Protein AF-A0AA97HR45-F1 (afdb_monomer)

Radius of gyration: 17.61 Å; Cα contacts (8 Å, |Δi|>4): 196; chains: 1; bounding box: 49×24×52 Å

Secondary structure (DSSP, 8-state):
-HHHHHHHHHHHHHHHHHHHHHHHHHH-HHHHHHHHHHHHHHHHHHHHTTGGGHHHH-PPPPHHHHTTBTTSSS-STTBTTTTT-HHHHHHHHHHHHHHHHHHTTSGGGTTSPPPGGGHHHHHHHHHHHHHHHHHHHS---HHHHHHHHHHHHHHHHHHHHHHHHHHHHHHHHH-

Sequence (175 aa):
MELLTFITFLIGGIYGLINTYKYAKYLGIGFSIFYAVFSFFLTLIAMEEIAWGQWFFGFKTPENWIEINAQKETTLHNLKGMQGNTEFLRLAYGIGGLIGILLNKYSIFKKINVHSILAIWFVIITIHAIVDIYSDFIEIDNTLDLFLTLSSEFIELLIAGSAFLYLWINKKRLL

Foldseek 3Di:
DLLLLLVLLQCLLVLLCVLLVVLVVLCDPVSSVVSNVLSVVSNVVSCLSCLNCCVPPVDAQDPVQCVQFPVNGNHPCRGVPNPLCVLVVLQCLLVVLVVLQVCCVDPVCVLQRRDCVCNVLSVVSNVLSVVSVVCVVDPDDPVVVVVSVVCVVVNSSSSSNSSSVSSVVSSVVSD

Structure (mmCIF, N/CA/C/O backbone):
data_AF-A0AA97HR45-F1
#
_entry.id   AF-A0AA97HR45-F1
#
loop_
_atom_site.group_PDB
_atom_site.id
_atom_site.type_symbol
_atom_site.label_atom_id
_atom_site.label_alt_id
_atom_site.label_comp_id
_atom_site.label_asym_id
_atom_site.label_entity_id
_atom_site.label_seq_id
_atom_site.pdbx_PDB_ins_code
_atom_site.Cartn_x
_atom_site.Cartn_y
_atom_site.Cartn_z
_atom_site.occupancy
_atom_site.B_iso_or_equiv
_atom_site.auth_seq_id
_atom_site.auth_comp_id
_atom_site.auth_asym_id
_atom_site.auth_atom_id
_atom_site.pdbx_PDB_model_num
ATOM 1 N N . MET A 1 1 ? 5.542 -13.689 -9.421 1.00 84.56 1 MET A N 1
ATOM 2 C CA . MET A 1 1 ? 4.828 -13.569 -8.124 1.00 84.56 1 MET A CA 1
ATOM 3 C C . MET A 1 1 ? 3.551 -12.737 -8.215 1.00 84.56 1 MET A C 1
ATOM 5 O O . MET A 1 1 ? 2.687 -12.884 -7.358 1.00 84.56 1 MET A O 1
ATOM 9 N N . GLU A 1 2 ? 3.400 -11.942 -9.271 1.00 87.25 2 GLU A N 1
ATOM 10 C CA . GLU A 1 2 ? 2.298 -11.000 -9.538 1.00 87.25 2 GLU A CA 1
ATOM 11 C C . GLU A 1 2 ? 0.888 -11.552 -9.273 1.00 87.25 2 GLU A C 1
ATOM 13 O O . GLU A 1 2 ? 0.109 -10.930 -8.560 1.00 87.25 2 GLU A O 1
ATOM 18 N N . LEU A 1 3 ? 0.557 -12.781 -9.700 1.00 93.94 3 LEU A N 1
ATOM 19 C CA . LEU A 1 3 ? -0.771 -13.355 -9.418 1.00 93.94 3 LEU A CA 1
ATOM 20 C C . LEU A 1 3 ? -1.059 -13.496 -7.909 1.00 93.94 3 LEU A C 1
ATOM 22 O O . LEU A 1 3 ? -2.196 -13.327 -7.468 1.00 93.94 3 LEU A O 1
ATOM 26 N N . LEU A 1 4 ? -0.044 -13.817 -7.105 1.00 95.62 4 LEU A N 1
ATOM 27 C CA . LEU A 1 4 ? -0.199 -13.918 -5.655 1.00 95.62 4 LEU A CA 1
ATOM 28 C C . LEU A 1 4 ? -0.356 -12.528 -5.025 1.00 95.62 4 LEU A C 1
ATOM 30 O O . LEU A 1 4 ? -1.185 -12.366 -4.125 1.00 95.62 4 LEU A O 1
ATOM 34 N N . THR A 1 5 ? 0.390 -11.537 -5.516 1.00 95.69 5 THR A N 1
ATOM 35 C CA . THR A 1 5 ? 0.252 -10.124 -5.137 1.00 95.69 5 THR A CA 1
ATOM 36 C C . THR A 1 5 ? -1.161 -9.623 -5.451 1.00 95.69 5 THR A C 1
ATOM 38 O O . THR A 1 5 ? -1.865 -9.180 -4.539 1.00 95.69 5 THR A O 1
ATOM 41 N N . PHE A 1 6 ? -1.639 -9.841 -6.682 1.00 96.75 6 PHE A N 1
ATOM 42 C CA . PHE A 1 6 ? -3.014 -9.596 -7.125 1.00 96.75 6 PHE A CA 1
ATOM 43 C C . PHE A 1 6 ? -4.047 -10.217 -6.183 1.00 96.75 6 PHE A C 1
ATOM 45 O O . PHE A 1 6 ? -4.900 -9.510 -5.646 1.00 96.75 6 PHE A O 1
ATOM 52 N N . ILE A 1 7 ? -3.977 -11.534 -5.954 1.00 98.00 7 ILE A N 1
ATOM 53 C CA . ILE A 1 7 ? -4.945 -12.249 -5.110 1.00 98.00 7 ILE A CA 1
ATOM 54 C C . ILE A 1 7 ? -4.945 -11.666 -3.695 1.00 98.00 7 ILE A C 1
ATOM 56 O O . ILE A 1 7 ? -6.009 -11.463 -3.107 1.00 98.00 7 ILE A O 1
ATOM 60 N N . THR A 1 8 ? -3.767 -11.371 -3.148 1.00 98.19 8 THR A N 1
ATOM 61 C CA . THR A 1 8 ? -3.625 -10.852 -1.784 1.00 98.19 8 THR A CA 1
ATOM 62 C C . THR A 1 8 ? -4.218 -9.450 -1.660 1.00 98.19 8 THR A C 1
ATOM 64 O O . THR A 1 8 ? -5.013 -9.204 -0.745 1.00 98.19 8 THR A O 1
ATOM 67 N N . PHE A 1 9 ? -3.907 -8.547 -2.594 1.00 98.31 9 PHE A N 1
ATOM 68 C CA . PHE A 1 9 ? -4.498 -7.210 -2.636 1.00 98.31 9 PHE A CA 1
ATOM 69 C C . PHE A 1 9 ? -6.010 -7.256 -2.857 1.00 98.31 9 PHE A C 1
ATOM 71 O O . PHE A 1 9 ? -6.743 -6.574 -2.140 1.00 98.31 9 PHE A O 1
ATOM 78 N N . LEU A 1 10 ? -6.493 -8.092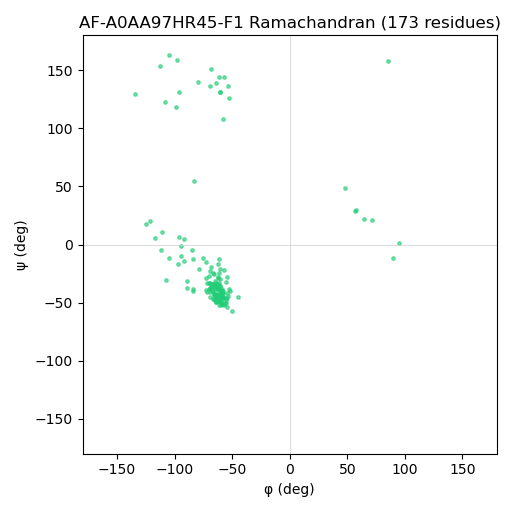 -3.780 1.00 98.44 10 LEU A N 1
ATOM 79 C CA . LEU A 1 10 ? -7.916 -8.216 -4.087 1.00 98.44 10 LEU A CA 1
ATOM 80 C C . LEU A 1 10 ? -8.702 -8.730 -2.877 1.00 98.44 10 LEU A C 1
ATOM 82 O O . LEU A 1 10 ? -9.710 -8.136 -2.489 1.00 98.44 10 LEU A O 1
ATOM 86 N N . ILE A 1 11 ? -8.228 -9.806 -2.240 1.00 98.44 11 ILE A N 1
ATOM 87 C CA . ILE A 1 11 ? -8.851 -10.350 -1.028 1.00 98.44 11 ILE A CA 1
ATOM 88 C C . ILE A 1 11 ? -8.827 -9.301 0.081 1.00 98.44 11 ILE A C 1
ATOM 90 O O . ILE A 1 11 ? -9.853 -9.096 0.727 1.00 98.44 11 ILE A O 1
ATOM 94 N N . GLY A 1 12 ? -7.701 -8.614 0.297 1.00 97.94 12 GLY A N 1
ATOM 95 C CA . GLY A 1 12 ? -7.588 -7.555 1.300 1.00 97.94 12 GLY A CA 1
ATOM 96 C C . GLY A 1 12 ? -8.531 -6.385 1.053 1.00 97.94 12 GLY A C 1
ATOM 97 O O . GLY A 1 12 ? -9.243 -5.982 1.973 1.00 97.94 12 GLY A O 1
ATOM 98 N N . GLY A 1 13 ? -8.603 -5.894 -0.182 1.00 98.31 13 GLY A N 1
ATOM 99 C CA . GLY A 1 13 ? -9.498 -4.816 -0.591 1.00 98.31 13 GLY A CA 1
ATOM 100 C C . GLY A 1 13 ? -10.970 -5.182 -0.413 1.00 98.31 13 GLY A C 1
ATOM 101 O O . GLY A 1 13 ? -11.701 -4.483 0.291 1.00 98.31 13 GLY A O 1
ATOM 102 N N . ILE A 1 14 ? -11.405 -6.327 -0.943 1.00 98.38 14 ILE A N 1
ATOM 103 C CA . ILE A 1 14 ? -12.794 -6.796 -0.796 1.00 98.38 14 ILE A CA 1
ATOM 104 C C . ILE A 1 14 ? -13.133 -7.027 0.681 1.00 98.38 14 ILE A C 1
ATOM 106 O O . ILE A 1 14 ? -14.164 -6.561 1.173 1.00 98.38 14 ILE A O 1
ATOM 110 N N . TYR A 1 15 ? -12.254 -7.706 1.420 1.00 97.50 15 TYR A N 1
ATOM 111 C CA . TYR A 1 15 ? -12.426 -7.939 2.851 1.00 97.50 15 TYR A CA 1
ATOM 112 C C . TYR A 1 15 ? -12.554 -6.622 3.627 1.00 97.50 15 TYR A C 1
ATOM 114 O O . TYR A 1 15 ? -13.437 -6.487 4.481 1.00 97.50 15 TYR A O 1
ATOM 122 N N . GLY A 1 16 ? -11.699 -5.643 3.341 1.00 97.06 16 GLY A N 1
ATOM 123 C CA . GLY A 1 16 ? -11.721 -4.332 3.976 1.00 97.06 16 GLY A CA 1
ATOM 124 C C . GLY A 1 16 ? -13.004 -3.558 3.679 1.00 97.06 16 GLY A C 1
ATOM 125 O O . GLY A 1 16 ? -13.637 -3.059 4.612 1.00 97.06 16 GLY A O 1
ATOM 126 N N . LEU A 1 17 ? -13.460 -3.543 2.422 1.00 97.44 17 LEU A N 1
ATOM 127 C CA . LEU A 1 17 ? -14.719 -2.905 2.015 1.00 97.44 17 LEU A CA 1
ATOM 128 C C . LEU A 1 17 ? -15.931 -3.531 2.719 1.00 97.44 17 LEU A C 1
ATOM 130 O O . LEU A 1 17 ? -16.738 -2.812 3.313 1.00 97.44 17 LEU A O 1
ATOM 134 N N . ILE A 1 18 ? -16.026 -4.866 2.737 1.00 96.62 18 ILE A N 1
ATOM 135 C CA . ILE A 1 18 ? -17.126 -5.590 3.397 1.00 96.62 18 ILE A CA 1
ATOM 136 C C . ILE A 1 18 ? -17.166 -5.277 4.896 1.00 96.62 18 ILE A C 1
ATOM 138 O O . ILE A 1 18 ? -18.229 -4.967 5.441 1.00 96.62 18 ILE A O 1
ATOM 142 N N . ASN A 1 19 ? -16.024 -5.351 5.588 1.00 95.00 19 ASN A N 1
ATOM 143 C CA . ASN A 1 19 ? -15.986 -5.076 7.027 1.00 95.00 19 ASN A CA 1
ATOM 144 C C . ASN A 1 19 ? -16.257 -3.597 7.328 1.00 95.00 19 ASN A C 1
ATOM 146 O O . ASN A 1 19 ? -16.954 -3.301 8.296 1.00 95.00 19 ASN A O 1
ATOM 150 N N . THR A 1 20 ? -15.768 -2.678 6.494 1.00 94.75 20 THR A N 1
ATOM 151 C CA . THR A 1 20 ? -16.048 -1.244 6.646 1.00 94.75 20 THR A CA 1
ATOM 152 C C . THR A 1 20 ? -17.540 -0.974 6.545 1.00 94.75 20 THR A C 1
ATOM 154 O O . THR A 1 20 ? -18.095 -0.336 7.433 1.00 94.75 20 THR A O 1
ATOM 157 N N . TYR A 1 21 ? -18.212 -1.525 5.530 1.00 94.56 21 TYR A N 1
ATOM 158 C CA . TYR A 1 21 ? -19.663 -1.412 5.385 1.00 94.56 21 TYR A CA 1
ATOM 159 C C . TYR A 1 21 ? -20.402 -2.002 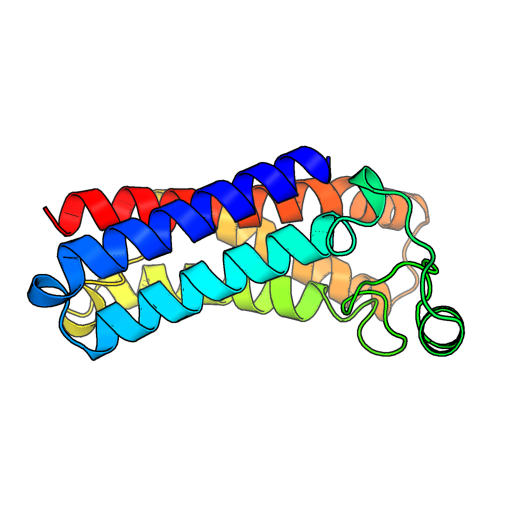6.594 1.00 94.56 21 TYR A C 1
ATOM 161 O O . TYR A 1 21 ? -21.251 -1.341 7.192 1.00 94.56 21 TYR A O 1
ATOM 169 N N . LYS A 1 22 ? -20.028 -3.218 7.015 1.00 94.12 22 LYS A N 1
ATOM 170 C CA . LYS A 1 22 ? -20.671 -3.919 8.136 1.00 94.12 22 LYS A CA 1
ATOM 171 C C . LYS A 1 22 ? -20.543 -3.172 9.468 1.00 94.12 22 LYS A C 1
ATOM 173 O O . LYS A 1 22 ? -21.479 -3.195 10.266 1.00 94.12 22 LYS A O 1
ATOM 178 N N . TYR A 1 23 ? -19.406 -2.524 9.723 1.00 92.12 23 TYR A N 1
ATOM 179 C CA . TYR A 1 23 ? -19.107 -1.889 11.012 1.00 92.12 23 TYR A CA 1
ATOM 180 C C . TYR A 1 23 ? -19.072 -0.352 10.965 1.00 92.12 23 TYR A C 1
ATOM 182 O O . TYR A 1 23 ? -18.689 0.275 11.956 1.00 92.12 23 TYR A O 1
ATOM 190 N N . ALA A 1 24 ? -19.518 0.274 9.868 1.00 90.88 24 ALA A N 1
ATOM 191 C CA . ALA A 1 24 ? -19.464 1.728 9.663 1.00 90.88 24 ALA A CA 1
ATOM 192 C C . ALA A 1 24 ? -20.082 2.522 10.830 1.00 90.88 24 ALA A C 1
ATOM 194 O O . ALA A 1 24 ? -19.524 3.519 11.297 1.00 90.88 24 ALA A O 1
ATOM 195 N N . LYS A 1 25 ? -21.206 2.028 11.370 1.00 86.88 25 LYS A N 1
ATOM 196 C CA . LYS A 1 25 ? -21.909 2.645 12.507 1.00 86.88 25 LYS A CA 1
ATOM 197 C C . LYS A 1 25 ? -21.053 2.711 13.784 1.00 86.88 25 LYS A C 1
ATOM 199 O O . LYS A 1 25 ? -21.188 3.661 14.547 1.00 86.88 25 LYS A O 1
ATOM 204 N N . TYR A 1 26 ? -20.171 1.737 14.011 1.00 87.88 26 TYR A N 1
ATOM 205 C CA . TYR A 1 26 ? -19.305 1.654 15.200 1.00 87.88 26 TYR A CA 1
ATOM 206 C C . TYR A 1 26 ? -17.964 2.377 15.001 1.00 87.88 26 TYR A C 1
ATOM 208 O O . TYR A 1 26 ? -17.381 2.945 15.934 1.00 87.88 26 TYR A O 1
ATOM 216 N N . LEU A 1 27 ? -17.474 2.390 13.762 1.00 87.12 27 LEU A N 1
ATOM 217 C CA . LEU A 1 27 ? -16.265 3.103 13.360 1.00 87.12 27 LEU A CA 1
ATOM 218 C C . LEU A 1 27 ? -16.436 4.618 13.503 1.00 87.12 27 LEU A C 1
ATOM 220 O O . LEU A 1 27 ? -15.562 5.279 14.067 1.00 87.12 27 LEU A O 1
ATOM 224 N N . GLY A 1 28 ? -17.583 5.153 13.086 1.00 90.75 28 GLY A N 1
ATOM 225 C CA . GLY A 1 28 ? -17.773 6.587 12.874 1.00 90.75 28 GLY A CA 1
ATOM 226 C C . GLY A 1 28 ? -17.305 6.998 11.477 1.00 90.75 28 GLY A C 1
ATOM 227 O O . GLY A 1 28 ? -16.508 6.301 10.844 1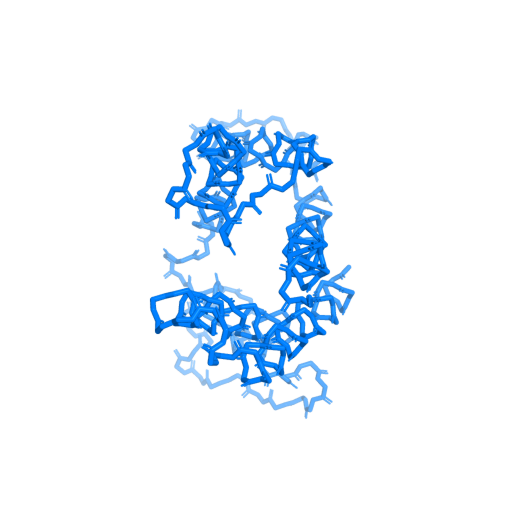.00 90.75 28 GLY A O 1
ATOM 228 N N . ILE A 1 29 ? -17.819 8.124 10.977 1.00 92.94 29 ILE A N 1
ATOM 229 C CA . ILE A 1 29 ? -17.698 8.490 9.558 1.00 92.94 29 ILE A CA 1
ATOM 230 C C . ILE A 1 29 ? -16.244 8.635 9.091 1.00 92.94 29 ILE A C 1
ATOM 232 O O . ILE A 1 29 ? -15.877 8.040 8.085 1.00 92.94 29 ILE A O 1
ATOM 236 N N . GLY A 1 30 ? -15.392 9.332 9.852 1.00 92.56 30 GLY A N 1
ATOM 237 C CA . GLY A 1 30 ? -13.998 9.571 9.457 1.00 92.56 30 GLY A CA 1
ATOM 238 C C . GLY A 1 30 ? -13.190 8.280 9.299 1.00 92.56 30 GLY A C 1
ATOM 239 O O . GLY A 1 30 ? -12.530 8.077 8.285 1.00 92.56 30 GLY A O 1
ATOM 240 N N . PHE A 1 31 ? -13.306 7.360 10.258 1.00 92.75 31 PHE A N 1
ATOM 241 C CA . PHE A 1 31 ? -12.616 6.071 10.188 1.00 92.75 31 PHE A CA 1
ATOM 242 C C . PHE A 1 31 ? -13.215 5.142 9.130 1.00 92.75 31 PHE A C 1
ATOM 244 O O . PHE A 1 31 ? -12.483 4.389 8.495 1.00 92.75 31 PHE A O 1
ATOM 251 N N . SER A 1 32 ? -14.529 5.217 8.904 1.00 94.50 32 SER A N 1
ATOM 252 C CA . SER A 1 32 ? -15.181 4.458 7.832 1.00 94.50 32 SER A CA 1
ATOM 253 C C . SER A 1 32 ? -14.688 4.911 6.459 1.00 94.50 32 SER A C 1
ATOM 255 O O . SER A 1 32 ? -14.350 4.073 5.633 1.00 94.50 32 SER A O 1
ATOM 257 N N . ILE A 1 33 ? -14.575 6.226 6.235 1.00 96.12 33 ILE A N 1
ATOM 258 C CA . ILE A 1 33 ? -14.006 6.780 4.999 1.00 96.12 33 ILE A CA 1
ATOM 259 C C . ILE A 1 33 ? -12.559 6.322 4.836 1.00 96.12 33 ILE A C 1
ATOM 261 O O . ILE A 1 33 ? -12.209 5.827 3.771 1.00 96.12 33 ILE A O 1
ATOM 265 N N . PHE A 1 34 ? -11.741 6.416 5.889 1.00 95.50 34 PHE A N 1
ATOM 266 C CA . PHE A 1 34 ? -10.352 5.958 5.844 1.00 95.50 34 PHE A CA 1
ATOM 267 C C . PHE A 1 34 ? -10.241 4.496 5.386 1.00 95.50 34 PHE A C 1
ATOM 269 O O . PHE A 1 34 ? -9.545 4.216 4.413 1.00 95.50 34 PHE A O 1
ATOM 276 N N . TYR A 1 35 ? -10.956 3.568 6.034 1.00 96.12 35 TYR A N 1
ATOM 277 C CA . TYR A 1 35 ? -10.882 2.152 5.669 1.00 96.12 35 TYR A CA 1
ATOM 278 C C . TYR A 1 35 ? -11.488 1.862 4.294 1.00 96.12 35 TYR A C 1
ATOM 280 O O . TYR A 1 35 ? -10.952 1.018 3.575 1.00 96.12 35 TYR A O 1
ATOM 288 N N . ALA A 1 36 ? -12.561 2.556 3.901 1.00 96.94 36 ALA A N 1
ATOM 289 C CA . ALA A 1 36 ? -13.157 2.405 2.577 1.00 96.94 36 ALA A CA 1
ATOM 290 C C . ALA A 1 36 ? -12.182 2.840 1.479 1.00 96.94 36 ALA A C 1
ATOM 292 O O . ALA A 1 36 ? -11.947 2.082 0.544 1.00 96.94 36 ALA A O 1
ATOM 293 N N . VAL A 1 37 ? -11.572 4.020 1.629 1.00 98.06 37 VAL A N 1
ATOM 294 C CA . VAL A 1 37 ? -10.580 4.555 0.688 1.00 98.06 37 VAL A CA 1
ATOM 295 C C . VAL A 1 37 ? -9.359 3.645 0.628 1.00 98.06 37 VAL A C 1
ATOM 297 O O . VAL A 1 37 ? -8.965 3.236 -0.459 1.00 98.06 37 VAL A O 1
ATOM 300 N N . PHE A 1 38 ? -8.805 3.258 1.780 1.00 97.62 38 PHE A N 1
ATOM 301 C CA . PHE A 1 38 ? -7.664 2.345 1.842 1.00 97.62 38 PHE A CA 1
ATOM 302 C C . PHE A 1 38 ? -7.956 1.031 1.103 1.00 97.62 38 PHE A C 1
ATOM 304 O O . PHE A 1 38 ? -7.206 0.635 0.219 1.00 97.62 38 PHE A O 1
ATOM 311 N N . SER A 1 39 ? -9.091 0.393 1.398 1.00 98.19 39 SER A N 1
ATOM 312 C CA . SER A 1 39 ? -9.476 -0.895 0.803 1.00 98.19 39 SER A CA 1
ATOM 313 C C . SER A 1 39 ? -9.821 -0.791 -0.689 1.00 98.19 39 SER A C 1
ATOM 315 O O . SER A 1 39 ? -9.556 -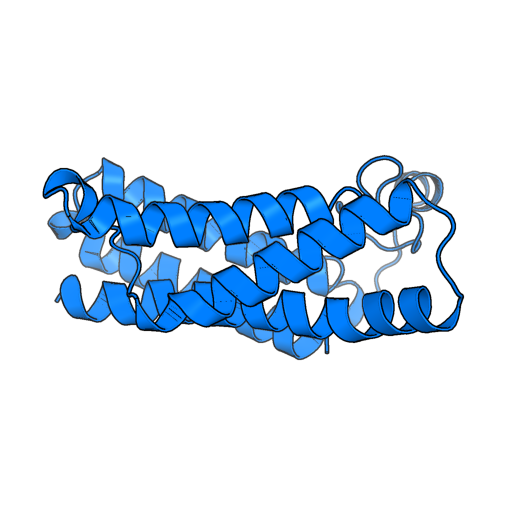1.715 -1.460 1.00 98.19 39 SER A O 1
ATOM 317 N N . PHE A 1 40 ? -10.389 0.339 -1.111 1.00 98.38 40 PHE A N 1
ATOM 318 C CA . PHE A 1 40 ? -10.622 0.642 -2.519 1.00 98.38 40 PHE A CA 1
ATOM 319 C C . PHE A 1 40 ? -9.301 0.731 -3.288 1.00 98.38 40 PHE A C 1
ATOM 321 O O . PHE A 1 40 ? -9.160 0.070 -4.313 1.00 98.38 40 PHE A O 1
ATOM 328 N N . PHE A 1 41 ? -8.304 1.448 -2.760 1.00 97.62 41 PHE A N 1
ATOM 329 C CA . PHE A 1 41 ? -6.984 1.522 -3.390 1.00 97.62 41 PHE A CA 1
ATOM 330 C C . PHE A 1 41 ? -6.273 0.167 -3.442 1.00 97.62 41 PHE A C 1
ATOM 332 O O . PHE A 1 41 ? -5.661 -0.126 -4.461 1.00 97.62 41 PHE A O 1
ATOM 339 N N . LEU A 1 42 ? -6.418 -0.705 -2.434 1.00 98.00 42 LEU A N 1
ATOM 340 C CA . LEU A 1 42 ? -5.909 -2.084 -2.546 1.00 98.00 42 LEU A CA 1
ATOM 341 C C . LEU A 1 42 ? -6.550 -2.833 -3.722 1.00 98.00 42 LEU A C 1
ATOM 343 O O . LEU A 1 42 ? -5.873 -3.566 -4.430 1.00 98.00 42 LEU A O 1
ATOM 347 N N . THR A 1 43 ? -7.848 -2.626 -3.957 1.00 98.12 43 THR A N 1
ATOM 348 C CA . THR A 1 43 ? -8.552 -3.250 -5.088 1.00 98.12 43 THR A CA 1
ATOM 349 C C . THR A 1 43 ? -8.060 -2.693 -6.425 1.00 98.12 43 THR A C 1
ATOM 351 O O . THR A 1 43 ? -7.883 -3.457 -7.366 1.00 98.12 43 THR A O 1
ATOM 354 N N . LEU A 1 44 ? -7.800 -1.384 -6.508 1.00 96.44 44 LEU A N 1
ATOM 355 C CA . LEU A 1 44 ? -7.217 -0.767 -7.703 1.00 96.44 44 LEU A CA 1
ATOM 356 C C . LEU A 1 44 ? -5.818 -1.309 -7.998 1.00 96.44 44 LEU A C 1
ATOM 358 O O . LEU A 1 44 ? -5.558 -1.696 -9.131 1.00 96.44 44 LEU A O 1
ATOM 362 N N . ILE A 1 45 ? -4.956 -1.392 -6.981 1.00 95.25 45 ILE A N 1
ATOM 363 C CA . ILE A 1 45 ? -3.610 -1.958 -7.122 1.00 95.25 45 ILE A CA 1
ATOM 364 C C . ILE A 1 45 ? -3.706 -3.410 -7.591 1.00 95.25 45 ILE A C 1
ATOM 366 O O . ILE A 1 45 ? -3.033 -3.777 -8.538 1.00 95.25 45 ILE A O 1
ATOM 370 N N . ALA A 1 46 ? -4.617 -4.215 -7.032 1.00 96.81 46 ALA A N 1
ATOM 371 C CA . ALA A 1 46 ? -4.840 -5.573 -7.526 1.00 96.81 46 ALA A CA 1
ATOM 372 C C . ALA A 1 46 ? -5.156 -5.597 -9.034 1.00 96.81 46 ALA A C 1
ATOM 374 O O . ALA A 1 46 ? -4.595 -6.396 -9.773 1.00 96.81 46 ALA A O 1
ATOM 375 N N . MET A 1 47 ? -6.041 -4.723 -9.517 1.00 96.12 47 MET A N 1
ATOM 376 C CA . MET A 1 47 ? -6.355 -4.677 -10.949 1.00 96.12 47 MET A CA 1
ATOM 377 C C . MET A 1 47 ? -5.150 -4.254 -11.796 1.00 96.12 47 MET A C 1
ATOM 379 O O . MET A 1 47 ? -4.982 -4.782 -12.893 1.00 96.12 47 MET A O 1
ATOM 383 N N . GLU A 1 48 ? -4.310 -3.348 -11.295 1.00 94.44 48 GLU A N 1
ATOM 384 C CA . GLU A 1 48 ? -3.057 -2.960 -11.951 1.00 94.44 48 GLU A CA 1
ATOM 385 C C . GLU A 1 48 ? -2.105 -4.156 -12.132 1.00 94.44 48 GLU A C 1
ATOM 387 O O . GLU A 1 48 ? -1.566 -4.307 -13.223 1.00 94.44 48 GLU A O 1
ATOM 392 N N . GLU A 1 49 ? -1.988 -5.053 -11.144 1.00 93.50 49 GLU A N 1
ATOM 393 C CA . GLU A 1 49 ? -1.132 -6.265 -11.187 1.00 93.50 49 GLU A CA 1
ATOM 394 C C . GLU A 1 49 ? -1.508 -7.274 -12.289 1.00 93.50 49 GLU A C 1
ATOM 396 O O . GLU A 1 49 ? -0.753 -8.190 -12.585 1.00 93.50 49 GLU A O 1
ATOM 401 N N . ILE A 1 50 ? -2.708 -7.170 -12.868 1.00 95.06 50 ILE A N 1
ATOM 402 C CA . ILE A 1 50 ? -3.183 -8.064 -13.942 1.00 95.06 50 ILE A CA 1
ATOM 403 C C . ILE A 1 50 ? -3.545 -7.289 -15.211 1.00 95.06 50 ILE A C 1
ATOM 405 O O . ILE A 1 50 ? -4.359 -7.762 -16.019 1.00 95.06 50 ILE A O 1
ATOM 409 N N . ALA A 1 51 ? -3.023 -6.065 -15.343 1.00 94.50 51 ALA A N 1
ATOM 410 C CA . ALA A 1 51 ? -3.322 -5.147 -16.437 1.00 94.50 51 ALA A CA 1
ATOM 411 C C . ALA A 1 51 ? -4.834 -5.029 -16.701 1.00 94.50 51 ALA A C 1
ATOM 413 O O . ALA A 1 51 ? -5.328 -5.198 -17.817 1.00 94.50 51 ALA A O 1
ATOM 414 N N . TRP A 1 52 ? -5.596 -4.819 -15.624 1.00 95.00 52 TRP A N 1
ATOM 415 C CA . TRP A 1 52 ? -7.057 -4.703 -15.620 1.00 95.00 52 TRP A CA 1
ATOM 416 C C . TRP A 1 52 ? -7.795 -5.911 -16.219 1.00 95.00 52 TRP A C 1
ATOM 418 O O . TRP A 1 52 ? -8.906 -5.793 -16.734 1.00 95.00 52 TRP A O 1
ATOM 428 N N . GLY A 1 53 ? -7.192 -7.098 -16.126 1.00 94.12 53 GLY A N 1
ATOM 429 C CA . GLY A 1 53 ? -7.735 -8.350 -16.651 1.00 94.12 53 GLY A CA 1
ATOM 430 C C . GLY A 1 53 ? -7.229 -8.716 -18.045 1.00 94.12 53 GLY A C 1
ATOM 431 O O . GLY A 1 53 ? -7.617 -9.768 -18.558 1.00 94.12 53 GLY A O 1
ATOM 432 N N . GLN A 1 54 ? -6.347 -7.913 -18.647 1.00 94.44 54 GLN A N 1
ATOM 433 C CA . GLN A 1 54 ? -5.714 -8.215 -19.935 1.00 94.44 54 GLN A CA 1
ATOM 434 C C . GLN A 1 54 ? -5.052 -9.597 -19.928 1.00 94.44 54 GLN A C 1
ATOM 436 O O . GLN A 1 54 ? -5.186 -10.342 -20.896 1.00 94.44 54 GLN A O 1
ATOM 441 N N . TRP A 1 55 ? -4.426 -9.984 -18.817 1.00 91.88 55 TRP A N 1
ATOM 442 C CA . TRP A 1 55 ? -3.796 -11.296 -18.654 1.00 91.88 55 TRP A CA 1
ATOM 443 C C . TRP A 1 55 ? -4.768 -12.477 -18.755 1.00 91.88 55 TRP A C 1
ATOM 445 O O . TRP A 1 55 ? -4.407 -13.538 -19.258 1.00 91.88 55 TRP A O 1
ATOM 455 N N . PHE A 1 56 ? -6.009 -12.304 -18.293 1.00 94.19 56 PHE A N 1
ATOM 456 C CA . PHE A 1 56 ? -7.015 -13.369 -18.299 1.00 94.19 56 PHE A CA 1
ATOM 457 C C . PHE A 1 56 ? -7.830 -13.403 -19.589 1.00 94.19 56 PHE A C 1
ATOM 459 O O . PHE A 1 56 ? -8.193 -14.479 -20.062 1.00 94.19 56 PHE A O 1
ATOM 466 N N . PHE A 1 57 ? -8.142 -12.233 -20.147 1.00 94.94 57 PHE A N 1
ATOM 467 C CA . PHE A 1 57 ? -9.070 -12.105 -21.271 1.00 94.94 57 PHE A CA 1
ATOM 468 C C . PHE A 1 57 ? -8.382 -11.842 -22.614 1.00 94.94 57 PHE A C 1
ATOM 470 O O . PHE A 1 57 ? -9.032 -11.931 -23.653 1.00 94.94 57 PHE A O 1
ATOM 477 N N . GLY A 1 58 ? -7.085 -11.523 -22.619 1.00 93.31 58 GLY A N 1
ATOM 478 C CA . GLY A 1 58 ? -6.282 -11.368 -23.834 1.00 93.31 58 GLY A CA 1
ATOM 479 C C . GLY A 1 58 ? -6.718 -10.219 -24.745 1.00 93.31 58 GLY A C 1
ATOM 480 O O . GLY A 1 58 ? -6.439 -10.251 -25.946 1.00 93.31 58 GLY A O 1
ATOM 481 N N . PHE A 1 59 ? -7.429 -9.217 -24.217 1.00 95.00 59 PHE A N 1
ATOM 482 C CA . PHE A 1 59 ? -7.771 -8.037 -25.005 1.00 95.00 59 PHE A CA 1
ATOM 483 C C . PHE A 1 59 ? -6.514 -7.218 -25.316 1.00 95.00 59 PHE A C 1
ATOM 485 O O . PHE A 1 59 ? -5.531 -7.236 -24.577 1.00 95.00 59 PHE A O 1
ATOM 492 N N . LYS A 1 60 ? -6.529 -6.507 -26.443 1.00 93.38 60 LYS A N 1
ATOM 493 C CA . LYS A 1 60 ? -5.380 -5.708 -26.876 1.00 93.38 60 LYS A CA 1
ATOM 494 C C . LYS A 1 60 ? -5.325 -4.382 -26.126 1.00 93.38 60 LYS A C 1
ATOM 496 O O . LYS A 1 60 ? -6.352 -3.721 -25.978 1.00 93.38 60 LYS A O 1
ATOM 501 N N . THR A 1 61 ? -4.118 -3.968 -25.757 1.00 94.25 61 THR A N 1
ATOM 502 C CA . THR A 1 61 ? -3.835 -2.608 -25.293 1.00 94.25 61 THR A CA 1
ATOM 503 C C . THR A 1 61 ? -4.176 -1.600 -26.403 1.00 9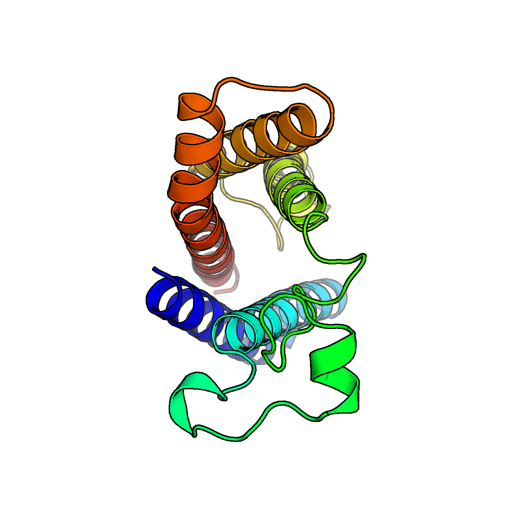4.25 61 THR A C 1
ATOM 505 O O . THR A 1 61 ? -3.759 -1.812 -27.547 1.00 94.25 61 THR A O 1
ATOM 508 N N . PRO A 1 62 ? -4.926 -0.520 -26.118 1.00 92.75 62 PRO A N 1
ATOM 509 C CA . PRO A 1 62 ? -5.223 0.523 -27.101 1.00 92.75 62 PRO A CA 1
ATOM 510 C C . PRO A 1 62 ? -3.953 1.160 -27.689 1.00 92.75 62 PRO A C 1
ATOM 512 O O . PRO A 1 62 ? -2.972 1.354 -26.974 1.00 92.75 62 PRO A O 1
ATOM 515 N N . GLU A 1 63 ? -3.966 1.519 -28.977 1.00 92.50 63 GLU A N 1
ATOM 516 C CA . GLU A 1 63 ? -2.785 2.039 -29.699 1.00 92.50 63 GLU A CA 1
ATOM 517 C C . GLU A 1 63 ? -2.183 3.282 -29.029 1.00 92.50 63 GLU A C 1
ATOM 519 O O . GLU A 1 63 ? -0.985 3.329 -28.759 1.00 92.50 63 GLU A O 1
ATOM 524 N N . ASN A 1 64 ? -3.035 4.236 -28.649 1.00 92.31 64 ASN A N 1
ATOM 525 C CA . ASN A 1 64 ? -2.643 5.436 -27.908 1.00 92.31 64 ASN A CA 1
ATOM 526 C C . ASN A 1 64 ? -2.026 5.130 -26.532 1.00 92.31 64 ASN A C 1
ATOM 528 O O . ASN A 1 64 ? -1.270 5.944 -26.011 1.00 92.31 64 ASN A O 1
ATOM 532 N N . TRP A 1 65 ? -2.346 3.979 -25.936 1.00 92.81 65 TRP A N 1
ATOM 533 C CA . TRP A 1 65 ? -1.789 3.539 -24.657 1.00 92.81 65 TRP A CA 1
ATOM 534 C C . TRP A 1 65 ? -0.437 2.842 -24.844 1.00 92.81 65 TRP A C 1
ATOM 536 O O . TRP A 1 65 ? 0.485 3.076 -24.069 1.00 92.81 65 TRP A O 1
ATOM 546 N N . ILE A 1 66 ? -0.277 2.050 -25.912 1.00 91.56 66 ILE A N 1
ATOM 547 C CA . ILE A 1 66 ? 0.989 1.380 -26.269 1.00 91.56 66 ILE A CA 1
ATOM 548 C C . ILE A 1 66 ? 2.125 2.393 -26.455 1.00 91.56 66 ILE A C 1
ATOM 550 O O . ILE A 1 66 ? 3.251 2.139 -26.035 1.00 91.56 66 ILE A O 1
ATOM 554 N N . GLU A 1 67 ? 1.849 3.544 -27.070 1.00 90.75 67 GLU A N 1
ATOM 555 C CA . GLU A 1 67 ? 2.864 4.577 -27.326 1.00 90.75 67 GLU A CA 1
ATOM 556 C C . GLU A 1 67 ? 3.473 5.161 -26.042 1.00 90.75 67 GLU A C 1
ATOM 558 O O . GLU A 1 67 ? 4.637 5.589 -26.024 1.00 90.75 67 GLU A O 1
ATOM 563 N N . ILE A 1 68 ? 2.693 5.168 -24.962 1.00 90.44 68 ILE A N 1
ATOM 564 C CA . ILE A 1 68 ? 3.044 5.793 -23.686 1.00 90.44 68 ILE A CA 1
ATOM 565 C C . ILE A 1 68 ? 3.271 4.787 -22.555 1.00 90.44 68 ILE A C 1
ATOM 567 O O . ILE A 1 68 ? 3.686 5.205 -21.481 1.00 90.44 68 ILE A O 1
ATOM 571 N N . ASN A 1 69 ? 3.047 3.491 -22.777 1.00 92.00 69 ASN A N 1
ATOM 572 C CA . ASN A 1 69 ? 3.234 2.431 -21.789 1.00 92.00 69 ASN A CA 1
ATOM 573 C C . ASN A 1 69 ? 4.456 1.575 -22.145 1.00 92.00 69 ASN A C 1
ATOM 575 O O . ASN A 1 69 ? 4.529 0.994 -23.229 1.00 92.00 69 ASN A O 1
ATOM 579 N N . ALA A 1 70 ? 5.423 1.473 -21.239 1.00 86.06 70 ALA A N 1
ATOM 580 C CA . ALA A 1 70 ? 6.688 0.803 -21.538 1.00 86.06 70 ALA A CA 1
ATOM 581 C C . ALA A 1 70 ? 6.579 -0.719 -21.685 1.00 86.06 70 ALA A C 1
ATOM 583 O O . ALA A 1 70 ? 7.363 -1.315 -22.421 1.00 86.06 70 ALA A O 1
ATOM 584 N N . GLN A 1 71 ? 5.597 -1.339 -21.029 1.00 87.38 71 GLN A N 1
ATOM 585 C CA . GLN A 1 71 ? 5.344 -2.780 -21.115 1.00 87.38 71 GLN A CA 1
ATOM 586 C C . GLN A 1 71 ? 4.286 -3.128 -22.171 1.00 87.38 71 GLN A C 1
ATOM 588 O O . GLN A 1 71 ? 4.022 -4.299 -22.427 1.00 87.38 71 GLN A O 1
ATOM 593 N N . LYS A 1 72 ? 3.718 -2.116 -22.846 1.00 90.81 72 LYS A N 1
ATOM 594 C CA . LYS A 1 72 ? 2.625 -2.261 -23.822 1.00 90.81 72 LYS A CA 1
ATOM 595 C C . LYS A 1 72 ? 1.390 -2.940 -23.226 1.00 90.81 72 LYS A C 1
ATOM 597 O O . LYS A 1 72 ? 0.628 -3.585 -23.948 1.00 90.81 72 LYS A O 1
ATOM 602 N N . GLU A 1 73 ? 1.172 -2.766 -21.931 1.00 91.19 73 GLU A N 1
ATOM 603 C CA . GLU A 1 73 ? 0.011 -3.271 -21.205 1.00 91.19 73 GLU A CA 1
ATOM 604 C C . GLU A 1 73 ? -0.972 -2.145 -20.890 1.00 91.19 73 GLU A C 1
ATOM 606 O O . GLU A 1 73 ? -0.632 -0.963 -20.936 1.00 91.19 73 GLU A O 1
ATOM 611 N N . THR A 1 74 ? -2.208 -2.500 -20.554 1.00 92.38 74 THR A N 1
ATOM 612 C CA . THR A 1 74 ? -3.231 -1.536 -20.129 1.00 92.38 74 THR A CA 1
ATOM 613 C C . THR A 1 74 ? -3.075 -1.213 -18.643 1.00 92.38 74 THR A C 1
ATOM 615 O O . THR A 1 74 ? -4.010 -1.374 -17.875 1.00 92.38 74 THR A O 1
ATOM 618 N N . THR A 1 75 ? -1.889 -0.788 -18.211 1.00 92.44 75 THR A N 1
ATOM 619 C CA . THR A 1 75 ? -1.602 -0.395 -16.817 1.00 92.44 75 THR A CA 1
ATOM 620 C C . THR A 1 75 ? -1.325 1.100 -16.721 1.00 92.44 75 THR A C 1
ATOM 622 O O . THR A 1 75 ? -0.889 1.731 -17.694 1.00 92.44 75 THR A O 1
ATOM 625 N N . LEU A 1 76 ? -1.586 1.684 -15.552 1.00 89.56 76 LEU A N 1
ATOM 626 C CA . LEU A 1 76 ? -1.238 3.071 -15.248 1.00 89.56 76 LEU A CA 1
ATOM 627 C C . LEU A 1 76 ? 0.213 3.177 -14.782 1.00 89.56 76 LEU A C 1
ATOM 629 O O . LEU A 1 76 ? 0.918 4.097 -15.183 1.00 89.56 76 LEU A O 1
ATOM 633 N N . HIS A 1 77 ? 0.688 2.229 -13.974 1.00 85.25 77 HIS A N 1
ATOM 634 C CA . HIS A 1 77 ? 2.031 2.320 -13.389 1.00 85.25 77 HIS A CA 1
ATOM 635 C C . HIS A 1 77 ? 3.177 2.079 -14.379 1.00 85.25 77 HIS A C 1
ATOM 637 O O . HIS A 1 77 ? 4.298 2.498 -14.104 1.00 85.25 77 HIS A O 1
ATOM 643 N N . ASN A 1 78 ? 2.895 1.524 -15.563 1.00 85.94 78 ASN A N 1
ATOM 644 C CA . ASN A 1 78 ? 3.873 1.424 -16.654 1.00 85.94 78 ASN A CA 1
ATOM 645 C C . ASN A 1 78 ? 3.827 2.615 -17.626 1.00 85.94 78 ASN A C 1
ATOM 647 O O . ASN A 1 78 ? 4.519 2.598 -18.650 1.00 85.94 78 ASN A O 1
ATOM 651 N N . LEU A 1 79 ? 3.014 3.645 -17.353 1.00 88.69 79 LEU A N 1
ATOM 652 C CA . LEU A 1 79 ? 3.029 4.874 -18.142 1.00 88.69 79 LEU A CA 1
ATOM 653 C C . LEU A 1 79 ? 4.381 5.583 -18.001 1.00 88.69 79 LEU A C 1
ATOM 655 O O . LEU A 1 79 ? 4.936 5.703 -16.905 1.00 88.69 79 LEU A O 1
ATOM 659 N N . LYS A 1 80 ? 4.898 6.106 -19.115 1.00 80.31 80 LYS A N 1
ATOM 660 C CA . LYS A 1 80 ? 6.111 6.932 -19.151 1.00 80.31 80 LYS A CA 1
ATOM 661 C C . LYS A 1 80 ? 5.983 8.088 -18.155 1.00 80.31 80 LYS A C 1
ATOM 663 O O . LYS A 1 80 ? 5.025 8.854 -18.210 1.00 80.31 80 LYS A O 1
ATOM 668 N N . GLY A 1 81 ? 6.961 8.213 -17.259 1.00 75.00 81 GLY A N 1
ATOM 669 C CA . GLY A 1 81 ? 6.975 9.213 -16.186 1.00 75.00 81 GLY A CA 1
ATOM 670 C C . GLY A 1 81 ? 6.314 8.766 -14.877 1.00 75.00 81 GLY A C 1
ATOM 671 O O . GLY A 1 81 ? 6.500 9.434 -13.869 1.00 75.00 81 GLY A O 1
ATOM 672 N N . MET A 1 82 ? 5.591 7.644 -14.856 1.00 74.81 82 MET A N 1
ATOM 673 C CA . MET A 1 82 ? 5.112 6.984 -13.631 1.00 74.81 82 MET A CA 1
ATOM 674 C C . MET A 1 82 ? 5.887 5.690 -13.348 1.00 74.81 82 MET A C 1
ATOM 676 O O . MET A 1 82 ? 6.107 5.338 -12.191 1.00 74.81 82 MET A O 1
ATOM 680 N N . GLN A 1 83 ? 6.356 5.032 -14.406 1.00 70.50 83 GLN A N 1
ATOM 681 C CA . GLN A 1 83 ? 7.310 3.935 -14.325 1.00 70.50 83 GLN A CA 1
ATOM 682 C C . GLN A 1 83 ? 8.622 4.408 -13.682 1.00 70.50 83 GLN A C 1
ATOM 684 O O . GLN A 1 83 ? 9.154 5.444 -14.084 1.00 70.50 83 GLN A O 1
ATOM 689 N N . GLY A 1 84 ? 9.117 3.658 -12.692 1.00 66.62 84 GLY A N 1
ATOM 690 C CA . GLY A 1 84 ? 10.277 4.058 -11.884 1.00 66.62 84 GLY A CA 1
ATOM 691 C C . GLY A 1 84 ? 9.991 5.216 -10.921 1.00 66.62 84 GLY A C 1
ATOM 692 O O . GLY A 1 84 ? 10.904 5.949 -10.586 1.00 66.62 84 GLY A O 1
ATOM 693 N N . ASN A 1 85 ? 8.714 5.449 -10.573 1.00 77.06 85 ASN A N 1
ATOM 694 C CA . ASN A 1 85 ? 8.305 6.287 -9.433 1.00 77.06 85 ASN A CA 1
ATOM 695 C C . ASN A 1 85 ? 7.545 5.478 -8.358 1.00 77.06 85 ASN A C 1
ATOM 697 O O . ASN A 1 85 ? 6.960 6.024 -7.413 1.00 77.06 85 ASN A O 1
ATOM 701 N N . THR A 1 86 ? 7.466 4.158 -8.529 1.00 83.69 86 THR A N 1
ATOM 702 C CA . THR A 1 86 ? 6.719 3.253 -7.643 1.00 83.69 86 THR A CA 1
ATOM 703 C C . THR A 1 86 ? 7.421 3.064 -6.304 1.00 83.69 86 THR A C 1
ATOM 705 O O . THR A 1 86 ? 6.774 2.883 -5.273 1.00 83.69 86 THR A O 1
ATOM 708 N N . GLU A 1 87 ? 8.739 3.175 -6.290 1.00 89.50 87 GLU A N 1
ATOM 709 C CA . GLU A 1 87 ? 9.611 3.117 -5.127 1.00 89.50 87 GLU A CA 1
ATOM 710 C C . GLU A 1 87 ? 9.345 4.274 -4.154 1.00 89.50 87 GLU A C 1
ATOM 712 O O . GLU A 1 87 ? 9.308 4.043 -2.944 1.00 89.50 87 GLU A O 1
ATOM 717 N N . PHE A 1 88 ? 8.962 5.467 -4.630 1.00 91.44 88 PHE A N 1
ATOM 718 C CA . PHE A 1 88 ? 8.440 6.527 -3.751 1.00 91.44 88 PHE A CA 1
ATOM 719 C C . PHE A 1 88 ? 7.128 6.138 -3.055 1.00 91.44 88 PHE A C 1
ATOM 721 O O . PHE A 1 88 ? 6.934 6.456 -1.877 1.00 91.44 88 PHE A O 1
ATOM 728 N N . LEU A 1 89 ? 6.225 5.432 -3.743 1.00 92.31 89 LEU A N 1
ATOM 729 C CA . LEU A 1 89 ? 4.983 4.935 -3.136 1.00 92.31 89 LEU A CA 1
ATOM 730 C C . LEU A 1 89 ? 5.271 3.829 -2.114 1.00 92.31 89 LEU A C 1
ATOM 732 O O . LEU A 1 89 ? 4.695 3.842 -1.023 1.00 92.31 89 LEU A O 1
ATOM 736 N N . ARG A 1 90 ? 6.200 2.914 -2.425 1.00 95.25 90 ARG A N 1
ATOM 737 C CA . ARG A 1 90 ? 6.682 1.881 -1.490 1.00 95.25 90 ARG A CA 1
ATOM 738 C C . ARG A 1 90 ? 7.306 2.526 -0.248 1.00 95.25 90 ARG A C 1
ATOM 740 O O . ARG A 1 90 ? 6.981 2.134 0.875 1.00 95.25 90 ARG A O 1
ATOM 747 N N . LEU A 1 91 ? 8.121 3.567 -0.432 1.00 96.81 91 LEU A N 1
ATOM 748 C CA . LEU A 1 91 ? 8.732 4.333 0.653 1.00 96.81 91 LEU A CA 1
ATOM 749 C C . LEU A 1 91 ? 7.673 5.008 1.531 1.00 96.81 91 LEU A C 1
ATOM 751 O O . LEU A 1 91 ? 7.702 4.872 2.756 1.00 96.81 91 LEU A O 1
ATOM 755 N N . ALA A 1 92 ? 6.712 5.699 0.913 1.00 96.69 92 ALA A N 1
ATOM 756 C CA . ALA A 1 92 ? 5.613 6.349 1.620 1.00 96.69 92 ALA A CA 1
ATOM 757 C C . ALA A 1 92 ? 4.777 5.338 2.420 1.00 96.69 92 ALA A C 1
ATOM 759 O O . ALA A 1 92 ? 4.414 5.611 3.567 1.00 96.69 92 ALA A O 1
ATOM 760 N N . TYR A 1 93 ? 4.517 4.155 1.857 1.00 97.62 93 TYR A N 1
ATOM 761 C CA . TYR A 1 93 ? 3.820 3.067 2.540 1.00 97.62 93 TYR A CA 1
ATOM 762 C C . TYR A 1 93 ? 4.611 2.548 3.752 1.00 97.62 93 TYR A C 1
ATOM 764 O O . TYR A 1 93 ? 4.066 2.468 4.857 1.00 97.62 93 TYR A O 1
ATOM 772 N N . GLY A 1 94 ? 5.903 2.246 3.575 1.00 98.19 94 GLY A N 1
ATOM 773 C CA . GLY A 1 94 ? 6.785 1.768 4.643 1.00 98.19 94 GLY A CA 1
ATOM 774 C C . GLY A 1 94 ? 6.907 2.768 5.797 1.00 98.19 94 GLY A C 1
ATOM 775 O O . GLY A 1 94 ? 6.616 2.436 6.951 1.00 98.19 94 GLY A O 1
ATOM 776 N N . ILE A 1 95 ? 7.238 4.025 5.490 1.00 98.31 95 ILE A N 1
ATOM 777 C CA . ILE A 1 95 ? 7.335 5.104 6.483 1.00 98.31 95 ILE A CA 1
ATOM 778 C C . ILE A 1 95 ? 5.976 5.358 7.142 1.00 98.31 95 ILE A C 1
ATOM 780 O O . ILE A 1 95 ? 5.904 5.497 8.364 1.00 98.31 95 ILE A O 1
ATOM 784 N N . GLY A 1 96 ? 4.890 5.380 6.367 1.00 97.50 96 GLY A N 1
ATOM 785 C CA . GLY A 1 96 ? 3.533 5.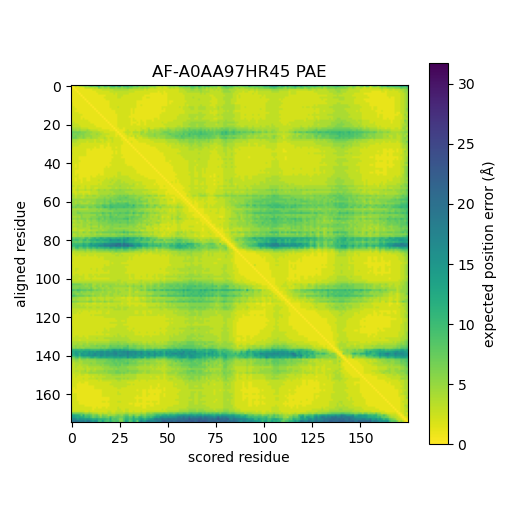563 6.879 1.00 97.50 96 GLY A CA 1
ATOM 786 C C . GLY A 1 96 ? 3.144 4.492 7.899 1.00 97.50 96 GLY A C 1
ATOM 787 O O . GLY A 1 96 ? 2.591 4.817 8.952 1.00 97.50 96 GLY A O 1
ATOM 788 N N . GLY A 1 97 ? 3.503 3.231 7.647 1.00 97.56 97 GLY A N 1
ATOM 789 C CA . GLY A 1 97 ? 3.323 2.130 8.594 1.00 97.56 97 GLY A CA 1
ATOM 790 C C . GLY A 1 97 ? 4.106 2.327 9.896 1.00 97.56 97 GLY A C 1
ATOM 791 O O . GLY A 1 97 ? 3.542 2.183 10.985 1.00 97.56 97 GLY A O 1
ATOM 792 N N . LEU A 1 98 ? 5.380 2.726 9.807 1.00 98.25 98 LEU A N 1
ATOM 793 C CA . LEU A 1 98 ? 6.222 3.018 10.977 1.00 98.25 98 LEU A CA 1
ATOM 794 C C . LEU A 1 98 ? 5.691 4.203 11.791 1.00 98.25 98 LEU A C 1
ATOM 796 O O . LEU A 1 98 ? 5.575 4.107 13.014 1.00 98.25 98 LEU A O 1
ATOM 800 N N . ILE A 1 99 ? 5.301 5.294 11.127 1.00 96.94 99 ILE A N 1
ATOM 801 C CA . ILE A 1 99 ? 4.647 6.442 11.767 1.00 96.94 99 ILE A CA 1
ATOM 802 C C . ILE A 1 99 ? 3.357 5.986 12.448 1.00 96.94 99 ILE A C 1
ATOM 804 O O . ILE A 1 99 ? 3.136 6.314 13.613 1.00 96.94 99 ILE A O 1
ATOM 808 N N . GLY A 1 100 ? 2.537 5.177 11.776 1.00 95.62 100 GLY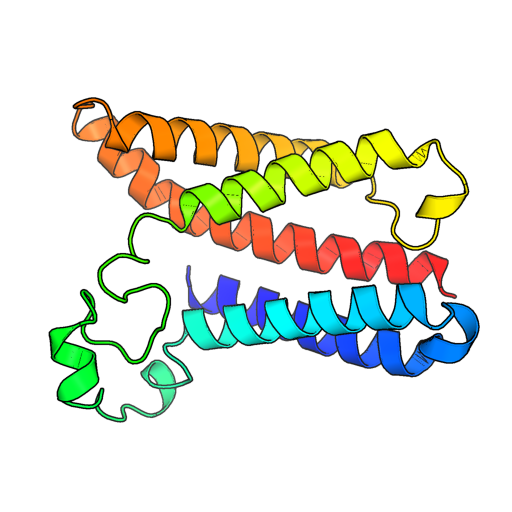 A N 1
ATOM 809 C CA . GLY A 1 100 ? 1.319 4.609 12.349 1.00 95.62 100 GLY A CA 1
ATOM 810 C C . GLY A 1 100 ? 1.581 3.856 13.655 1.00 95.62 100 GLY A C 1
ATOM 811 O O . GLY A 1 100 ? 0.855 4.050 14.628 1.00 95.62 100 GLY A O 1
ATOM 812 N N . ILE A 1 101 ? 2.665 3.074 13.725 1.00 96.38 101 ILE A N 1
ATOM 813 C CA . ILE A 1 101 ? 3.079 2.380 14.954 1.00 96.38 101 ILE A CA 1
ATOM 814 C C . ILE A 1 101 ? 3.460 3.379 16.055 1.00 96.38 101 ILE A C 1
ATOM 816 O O . ILE A 1 101 ? 3.034 3.218 17.200 1.00 96.38 101 ILE A O 1
ATOM 820 N N . LEU A 1 102 ? 4.225 4.425 15.733 1.00 95.12 102 LEU A N 1
ATOM 821 C CA . LEU A 1 102 ? 4.622 5.462 16.699 1.00 95.12 102 LEU A CA 1
ATOM 822 C C . LEU A 1 102 ? 3.423 6.261 17.228 1.00 95.12 102 LEU A C 1
ATOM 824 O O . LEU A 1 102 ? 3.399 6.667 18.395 1.00 95.12 102 LEU A O 1
ATOM 828 N N . LEU A 1 103 ? 2.415 6.470 16.383 1.00 94.44 103 LEU A N 1
ATOM 829 C CA . LEU A 1 103 ? 1.196 7.202 16.715 1.00 94.44 103 LEU A CA 1
ATOM 830 C C . LEU A 1 103 ? 0.228 6.404 17.598 1.00 94.44 103 LEU A C 1
ATOM 832 O O . LEU A 1 103 ? -0.675 6.993 18.192 1.00 94.44 103 LEU A O 1
ATOM 836 N N . ASN A 1 104 ? 0.445 5.099 17.779 1.00 91.94 104 ASN A N 1
ATOM 837 C CA . ASN A 1 104 ? -0.395 4.240 18.618 1.00 91.94 104 ASN A CA 1
ATOM 838 C C . ASN A 1 104 ? -0.526 4.698 20.076 1.00 91.94 104 ASN A C 1
ATOM 840 O O . ASN A 1 104 ? -1.478 4.306 20.751 1.00 91.94 104 ASN A O 1
ATOM 844 N N . LYS A 1 105 ? 0.419 5.508 20.569 1.00 91.44 105 LYS A N 1
ATOM 845 C CA . LYS A 1 105 ? 0.379 6.082 21.921 1.00 91.44 105 LYS A CA 1
ATOM 846 C C . LYS A 1 105 ? -0.732 7.122 22.108 1.00 91.44 105 LYS A C 1
ATOM 848 O O . LYS A 1 105 ? -1.105 7.409 23.241 1.00 91.44 105 LYS A O 1
ATOM 853 N N . TYR A 1 106 ? -1.266 7.686 21.023 1.00 92.19 106 TYR A N 1
ATOM 854 C CA . TYR A 1 106 ? -2.311 8.704 21.084 1.00 92.19 106 TYR A CA 1
ATOM 855 C C . TYR A 1 106 ? -3.703 8.083 20.919 1.00 92.19 106 TYR A C 1
ATOM 857 O O . TYR A 1 106 ? -3.973 7.333 19.980 1.00 92.19 106 TYR A O 1
ATOM 865 N N . SER A 1 107 ? -4.625 8.447 21.814 1.00 87.38 107 SER A N 1
ATOM 866 C CA . SER A 1 107 ? -5.989 7.896 21.865 1.00 87.38 107 SER A CA 1
ATOM 867 C C . SER A 1 107 ? -6.807 8.150 20.594 1.00 87.38 107 SER A C 1
ATOM 869 O O . SER A 1 107 ? -7.645 7.320 20.235 1.00 87.38 107 SER A O 1
ATOM 871 N N . ILE A 1 108 ? -6.533 9.248 19.883 1.00 87.94 108 ILE A N 1
ATOM 872 C CA . ILE A 1 108 ? -7.214 9.618 18.635 1.00 87.94 108 ILE A CA 1
ATOM 873 C C . ILE A 1 108 ? -7.007 8.588 17.513 1.00 87.94 108 ILE A C 1
ATOM 875 O O . ILE A 1 108 ? -7.897 8.396 16.690 1.00 87.94 108 ILE A O 1
ATOM 879 N N . PHE A 1 109 ? -5.890 7.852 17.513 1.00 86.38 109 PHE A N 1
ATOM 880 C CA . PHE A 1 109 ? -5.571 6.865 16.475 1.00 86.38 109 PHE A CA 1
ATOM 881 C C . PHE A 1 109 ? -5.965 5.434 16.848 1.00 86.38 109 PHE A C 1
ATOM 883 O O . PHE A 1 109 ? -5.691 4.500 16.097 1.00 86.38 109 PHE A O 1
ATOM 890 N N . LYS A 1 110 ? -6.654 5.225 17.979 1.00 85.62 110 LYS A N 1
ATOM 891 C CA . LYS A 1 110 ? -6.970 3.879 18.490 1.00 85.62 110 LYS A CA 1
ATOM 892 C C . LYS A 1 110 ? -7.719 2.999 17.478 1.00 85.62 110 LYS A C 1
ATOM 894 O O . LYS A 1 110 ? -7.505 1.791 17.469 1.00 85.62 110 LYS A O 1
ATOM 899 N N . LYS A 1 111 ? -8.562 3.593 16.621 1.00 88.38 111 LYS A N 1
ATOM 900 C CA . LYS A 1 111 ? -9.363 2.872 15.612 1.00 88.38 111 LYS A CA 1
ATOM 901 C C . LYS A 1 111 ? -8.629 2.574 14.297 1.00 88.38 111 LYS A C 1
ATOM 903 O O . LYS A 1 111 ? -9.150 1.787 13.515 1.00 88.38 111 LYS A O 1
ATOM 908 N N . ILE A 1 112 ? -7.462 3.176 14.055 1.00 92.06 112 ILE A N 1
ATOM 909 C CA . ILE A 1 112 ? -6.621 2.950 12.856 1.00 92.06 112 ILE A CA 1
ATOM 910 C C . ILE A 1 112 ? -5.191 2.531 13.211 1.00 92.06 112 ILE A C 1
ATOM 912 O O . ILE A 1 112 ? -4.282 2.611 12.391 1.00 92.06 112 ILE A O 1
ATOM 916 N N . ASN A 1 113 ? -5.009 2.083 14.449 1.00 91.94 113 ASN A N 1
ATOM 917 C CA . ASN A 1 113 ? -3.745 1.670 15.033 1.00 91.94 113 ASN A CA 1
ATOM 918 C C . ASN A 1 113 ? -3.046 0.606 14.173 1.00 91.94 113 ASN A C 1
ATOM 920 O O . ASN A 1 113 ? -3.665 -0.362 13.720 1.00 91.94 113 ASN A O 1
ATOM 924 N N . VAL A 1 114 ? -1.740 0.767 13.989 1.00 95.31 114 VAL A N 1
ATOM 925 C CA . VAL A 1 114 ? -0.913 -0.178 13.237 1.00 95.31 114 VAL A CA 1
ATOM 926 C C . VAL A 1 114 ? -0.207 -1.096 14.227 1.00 95.31 114 VAL A C 1
ATOM 928 O O . VAL A 1 114 ? 0.563 -0.638 15.064 1.00 95.31 114 VAL A O 1
ATOM 931 N N . HIS A 1 115 ? -0.457 -2.402 14.174 1.00 94.81 115 HIS A N 1
ATOM 932 C CA . HIS A 1 115 ? 0.118 -3.323 15.156 1.00 94.81 115 HIS A CA 1
ATOM 933 C C . HIS A 1 115 ? 1.637 -3.462 14.982 1.00 94.81 115 HIS A C 1
ATOM 935 O O . HIS A 1 115 ? 2.121 -3.683 13.874 1.00 94.81 115 HIS A O 1
ATOM 941 N N . SER A 1 116 ? 2.391 -3.454 16.085 1.00 95.06 116 SER A N 1
ATOM 942 C CA . SER A 1 116 ? 3.863 -3.557 16.087 1.00 95.06 116 SER A CA 1
ATOM 943 C C . SER A 1 116 ? 4.421 -4.856 15.496 1.00 95.06 116 SER A C 1
ATOM 945 O O . SER A 1 116 ? 5.608 -4.928 15.204 1.00 95.06 116 SER A O 1
ATOM 947 N N . ILE A 1 117 ? 3.578 -5.868 15.263 1.00 95.75 117 ILE A N 1
ATOM 948 C CA . ILE A 1 117 ? 3.996 -7.119 14.613 1.00 95.75 117 ILE A CA 1
ATOM 949 C C . ILE A 1 117 ? 4.393 -6.877 13.150 1.00 95.75 117 ILE A C 1
ATOM 951 O O . ILE A 1 117 ? 5.210 -7.607 12.604 1.00 95.75 117 ILE A O 1
ATOM 955 N N . LEU A 1 118 ? 3.856 -5.813 12.542 1.00 97.44 118 LEU A N 1
ATOM 956 C CA . LEU A 1 118 ? 4.173 -5.390 11.181 1.00 97.44 118 LEU A CA 1
ATO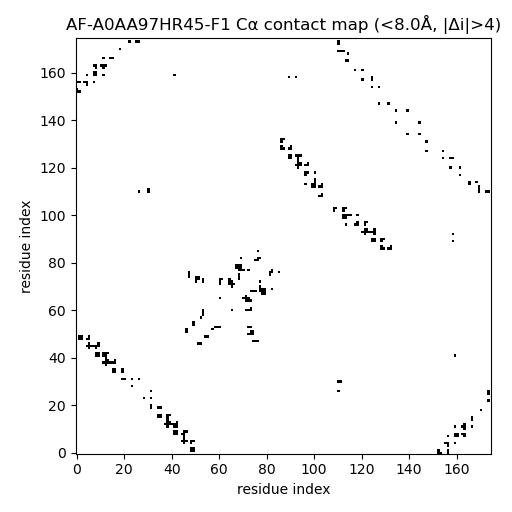M 957 C C . LEU A 1 118 ? 5.427 -4.504 11.111 1.00 97.44 118 LEU A C 1
ATOM 959 O O . LEU A 1 118 ? 5.860 -4.166 10.015 1.00 97.44 118 LEU A O 1
ATOM 963 N N . ALA A 1 119 ? 6.029 -4.132 12.251 1.00 97.81 119 ALA A N 1
ATOM 964 C CA . ALA A 1 119 ? 7.155 -3.196 12.288 1.00 97.81 119 ALA A CA 1
ATOM 965 C C . ALA A 1 119 ? 8.312 -3.658 11.399 1.00 97.81 119 ALA A C 1
ATOM 967 O O . ALA A 1 119 ? 8.806 -2.887 10.583 1.00 97.81 119 ALA A O 1
ATOM 968 N N . ILE A 1 120 ? 8.702 -4.931 11.517 1.00 98.19 120 ILE A N 1
ATOM 969 C CA . ILE A 1 120 ? 9.817 -5.475 10.740 1.00 98.19 120 ILE A CA 1
ATOM 970 C C . ILE A 1 120 ? 9.518 -5.497 9.236 1.00 98.19 120 ILE A C 1
ATOM 972 O O . ILE A 1 120 ? 10.421 -5.265 8.442 1.00 98.19 120 ILE A O 1
ATOM 976 N N . TRP A 1 121 ? 8.255 -5.677 8.834 1.00 98.31 121 TRP A N 1
ATOM 977 C CA . TRP A 1 121 ? 7.868 -5.647 7.420 1.00 98.31 121 TRP A CA 1
ATOM 978 C C . TRP A 1 121 ? 7.990 -4.227 6.869 1.00 98.31 121 TRP A C 1
ATOM 980 O O . TRP A 1 121 ? 8.600 -4.033 5.825 1.00 98.31 121 TRP A O 1
ATOM 990 N N . PHE A 1 122 ? 7.509 -3.222 7.607 1.00 98.50 122 PHE A N 1
ATOM 991 C CA . PHE A 1 122 ? 7.656 -1.824 7.197 1.00 98.50 122 PHE A CA 1
ATOM 992 C C . PHE A 1 122 ? 9.113 -1.358 7.164 1.00 98.50 122 PHE A C 1
ATOM 994 O O . PHE A 1 122 ? 9.467 -0.582 6.281 1.00 98.50 122 PHE A O 1
ATOM 1001 N N . VAL A 1 123 ? 9.970 -1.842 8.072 1.00 98.44 123 VAL A N 1
ATOM 1002 C CA . VAL A 1 123 ? 11.419 -1.581 8.012 1.00 98.44 123 VAL A CA 1
ATOM 1003 C C . VAL A 1 123 ? 12.020 -2.161 6.733 1.00 98.44 123 VAL A C 1
ATOM 1005 O O . VAL A 1 123 ? 12.714 -1.437 6.028 1.00 98.44 123 VAL A O 1
ATOM 1008 N N . ILE A 1 124 ? 11.724 -3.423 6.405 1.00 98.19 124 ILE A N 1
ATOM 1009 C CA . ILE A 1 124 ? 12.227 -4.070 5.182 1.00 98.19 124 ILE A CA 1
ATOM 1010 C C . ILE A 1 124 ? 11.766 -3.308 3.934 1.00 98.19 124 ILE A C 1
ATOM 1012 O O . ILE A 1 124 ? 12.598 -2.978 3.095 1.00 98.19 124 ILE A O 1
ATOM 1016 N N . ILE A 1 125 ? 10.475 -2.965 3.849 1.00 98.19 125 ILE A N 1
ATOM 1017 C CA . ILE A 1 125 ? 9.908 -2.188 2.733 1.00 98.19 125 ILE A CA 1
ATOM 1018 C C . ILE A 1 125 ? 10.603 -0.826 2.609 1.00 98.19 125 ILE A C 1
ATOM 1020 O O . ILE A 1 125 ? 10.980 -0.423 1.516 1.00 98.19 125 ILE A O 1
ATOM 1024 N N . THR A 1 126 ? 10.798 -0.128 3.732 1.00 98.19 126 THR A N 1
ATOM 1025 C CA . THR A 1 126 ? 11.425 1.203 3.758 1.00 98.19 126 THR A CA 1
ATOM 1026 C C . THR A 1 126 ? 12.879 1.141 3.304 1.00 98.19 126 THR A C 1
ATOM 1028 O O . THR A 1 126 ? 13.288 1.944 2.476 1.00 98.19 126 THR A O 1
ATOM 1031 N N . ILE A 1 127 ? 13.663 0.197 3.834 1.00 97.25 127 ILE A N 1
ATOM 1032 C CA . ILE A 1 127 ? 15.078 0.051 3.471 1.00 97.25 127 ILE A CA 1
ATOM 1033 C C . ILE A 1 127 ? 15.205 -0.312 1.997 1.00 97.25 127 ILE A C 1
ATOM 1035 O O . ILE A 1 127 ? 15.999 0.312 1.304 1.00 97.25 127 ILE A O 1
ATOM 1039 N N . HIS A 1 128 ? 14.420 -1.282 1.523 1.00 96.19 128 HIS A N 1
ATOM 1040 C CA . HIS A 1 128 ? 14.440 -1.675 0.117 1.00 96.19 128 HIS A CA 1
ATOM 1041 C C . HIS A 1 128 ? 14.117 -0.483 -0.785 1.00 96.19 128 HIS A C 1
ATOM 1043 O O . HIS A 1 128 ? 14.939 -0.148 -1.626 1.00 96.19 128 HIS A O 1
ATOM 1049 N N . ALA A 1 129 ? 13.025 0.239 -0.516 1.00 95.56 129 ALA A N 1
ATOM 1050 C CA . ALA A 1 129 ? 12.648 1.417 -1.295 1.00 95.56 129 ALA A CA 1
ATOM 1051 C C . ALA A 1 129 ? 13.711 2.531 -1.271 1.00 95.56 129 ALA A C 1
ATOM 1053 O O . ALA A 1 129 ? 13.916 3.195 -2.276 1.00 95.56 129 ALA A O 1
ATOM 1054 N N . ILE A 1 130 ? 14.413 2.740 -0.149 1.00 94.81 130 ILE A N 1
ATOM 1055 C CA . ILE A 1 130 ? 15.525 3.706 -0.084 1.00 94.81 130 ILE A CA 1
ATOM 1056 C C . ILE A 1 130 ? 16.686 3.268 -0.978 1.00 94.81 130 ILE A C 1
ATOM 1058 O O . ILE A 1 130 ? 17.272 4.110 -1.652 1.00 94.81 130 ILE A O 1
ATOM 1062 N N . VAL A 1 131 ? 17.044 1.981 -0.955 1.00 93.38 131 VAL A N 1
ATOM 1063 C CA . VAL A 1 131 ? 18.135 1.455 -1.788 1.00 93.38 131 VAL A CA 1
ATOM 1064 C C . VAL A 1 131 ? 17.763 1.541 -3.267 1.00 93.38 131 VAL A C 1
ATOM 1066 O O . VAL A 1 131 ? 18.599 1.988 -4.040 1.00 93.38 131 VAL A O 1
ATOM 1069 N N . ASP A 1 132 ? 16.520 1.199 -3.616 1.00 91.69 132 ASP A N 1
ATOM 1070 C CA . ASP A 1 132 ? 15.950 1.275 -4.971 1.00 91.69 132 ASP A CA 1
ATOM 1071 C C . ASP A 1 132 ? 16.001 2.718 -5.516 1.00 91.69 132 ASP A C 1
ATOM 1073 O O . ASP A 1 132 ? 16.605 2.994 -6.548 1.00 91.69 132 ASP A O 1
ATOM 1077 N N . ILE A 1 133 ? 15.519 3.692 -4.729 1.00 91.44 133 ILE A N 1
ATOM 1078 C CA . ILE A 1 133 ? 15.623 5.122 -5.073 1.00 91.44 133 ILE A CA 1
ATOM 1079 C C . ILE A 1 133 ? 17.085 5.540 -5.255 1.00 91.44 133 ILE A C 1
ATOM 1081 O O . ILE A 1 133 ? 17.410 6.324 -6.139 1.00 91.44 133 ILE A O 1
ATOM 1085 N N . TYR A 1 134 ? 17.983 5.078 -4.385 1.00 90.50 134 TYR A N 1
ATOM 1086 C CA . TYR A 1 134 ? 19.388 5.476 -4.438 1.00 90.50 134 TYR A CA 1
ATOM 1087 C C . TYR A 1 134 ? 20.118 4.889 -5.653 1.00 90.50 134 TYR A C 1
ATOM 1089 O O . TYR A 1 134 ? 20.992 5.563 -6.204 1.00 90.50 134 TYR A O 1
ATOM 1097 N N . SER A 1 135 ? 19.756 3.679 -6.091 1.00 88.81 135 SER A N 1
ATOM 1098 C CA . SER A 1 135 ? 20.306 3.075 -7.309 1.00 88.81 135 SER A CA 1
ATOM 1099 C C . SER A 1 135 ? 19.923 3.820 -8.581 1.00 88.81 135 SER A C 1
ATOM 1101 O O . SER A 1 135 ? 20.710 3.823 -9.520 1.00 88.81 135 SER A O 1
ATOM 1103 N N . ASP A 1 136 ? 18.803 4.544 -8.596 1.00 84.25 136 ASP A N 1
ATOM 1104 C CA . ASP A 1 136 ? 18.438 5.379 -9.749 1.00 84.25 136 ASP A CA 1
ATOM 1105 C C . ASP A 1 136 ? 19.362 6.598 -9.922 1.00 84.25 136 ASP A C 1
ATOM 1107 O O . ASP A 1 136 ? 19.480 7.154 -11.016 1.00 84.25 136 ASP A O 1
ATOM 1111 N N . PHE A 1 137 ? 20.039 7.032 -8.852 1.00 85.94 137 PHE A N 1
ATOM 1112 C CA . PHE A 1 137 ? 20.938 8.192 -8.884 1.00 85.94 137 PHE A CA 1
ATOM 1113 C C . PHE A 1 137 ? 22.415 7.831 -9.056 1.00 85.94 137 PHE A C 1
ATOM 1115 O O . PHE A 1 137 ? 23.221 8.716 -9.360 1.00 85.94 137 PHE A O 1
ATOM 1122 N N . ILE A 1 138 ? 22.799 6.574 -8.823 1.00 87.44 138 ILE A N 1
ATOM 1123 C CA . ILE A 1 138 ? 24.195 6.129 -8.831 1.00 87.44 138 ILE A CA 1
ATOM 1124 C C . ILE A 1 138 ? 24.305 4.841 -9.628 1.00 87.44 138 ILE A C 1
ATOM 1126 O O . ILE A 1 138 ? 23.615 3.875 -9.333 1.00 87.44 138 ILE A O 1
ATOM 1130 N N . GLU A 1 139 ? 25.245 4.803 -10.575 1.00 81.69 139 GLU A N 1
ATOM 1131 C CA . GLU A 1 139 ? 25.610 3.560 -11.252 1.00 81.69 139 GLU A CA 1
ATOM 1132 C C . GLU A 1 139 ? 26.068 2.523 -10.221 1.00 81.69 139 GLU A C 1
ATOM 1134 O O . GLU A 1 139 ? 27.133 2.635 -9.604 1.00 81.69 139 GLU A O 1
ATOM 1139 N N . ILE A 1 140 ? 25.222 1.520 -10.018 1.00 82.44 140 ILE A N 1
ATOM 1140 C CA . ILE A 1 140 ? 25.484 0.369 -9.167 1.00 82.44 140 ILE A CA 1
ATOM 1141 C C . ILE A 1 140 ? 25.949 -0.823 -10.005 1.00 82.44 140 ILE A C 1
ATOM 1143 O O . ILE A 1 140 ? 25.712 -0.902 -11.207 1.00 82.44 140 ILE A O 1
ATOM 1147 N N . ASP A 1 141 ? 26.631 -1.767 -9.356 1.00 86.06 141 ASP A N 1
ATOM 1148 C CA . ASP A 1 141 ? 27.041 -3.012 -10.004 1.00 86.06 141 ASP A CA 1
ATOM 1149 C C . ASP A 1 141 ? 25.825 -3.822 -10.491 1.00 86.06 141 ASP A C 1
ATOM 1151 O O . ASP A 1 141 ? 24.807 -3.910 -9.799 1.00 86.06 141 ASP A O 1
ATOM 1155 N N . ASN A 1 142 ? 25.976 -4.495 -11.637 1.00 84.25 142 ASN A N 1
ATOM 1156 C CA . ASN A 1 142 ? 24.928 -5.310 -12.267 1.00 84.25 142 ASN A CA 1
ATOM 1157 C C . ASN A 1 142 ? 24.341 -6.378 -11.325 1.00 84.25 142 ASN A C 1
ATOM 1159 O O . ASN A 1 142 ? 23.187 -6.778 -11.475 1.00 84.25 142 ASN A O 1
ATOM 1163 N N . THR A 1 143 ? 25.118 -6.864 -10.353 1.00 87.88 143 THR A N 1
ATOM 1164 C CA . THR A 1 143 ? 24.639 -7.852 -9.377 1.00 87.88 143 THR A CA 1
ATOM 1165 C C . THR A 1 143 ? 23.623 -7.248 -8.411 1.00 87.88 143 THR A C 1
ATOM 1167 O O . THR A 1 143 ? 22.654 -7.913 -8.039 1.00 87.88 143 THR A O 1
ATOM 1170 N N . LEU A 1 144 ? 23.839 -5.997 -7.991 1.00 84.75 144 LEU A N 1
ATOM 1171 C CA . LEU A 1 144 ? 22.937 -5.294 -7.083 1.00 84.75 144 LEU A CA 1
ATOM 1172 C C . LEU A 1 144 ? 21.640 -4.911 -7.800 1.00 84.75 144 LEU A C 1
ATOM 1174 O O . LEU A 1 144 ? 20.568 -5.100 -7.232 1.00 84.75 144 LEU A O 1
ATOM 1178 N N . ASP A 1 145 ? 21.737 -4.466 -9.050 1.00 85.75 145 ASP A N 1
ATOM 1179 C CA . ASP A 1 145 ? 20.584 -4.115 -9.885 1.00 85.75 145 ASP A CA 1
ATOM 1180 C C . ASP A 1 145 ? 19.665 -5.328 -10.125 1.00 85.75 145 ASP A C 1
ATOM 1182 O O . ASP A 1 145 ? 18.452 -5.293 -9.890 1.00 85.75 145 ASP A O 1
ATOM 1186 N N . LEU A 1 146 ? 20.268 -6.477 -10.450 1.00 86.62 146 LEU A N 1
ATOM 1187 C CA . LEU A 1 146 ? 19.544 -7.741 -10.566 1.00 86.62 146 LEU A CA 1
ATOM 1188 C C . LEU A 1 146 ? 18.886 -8.148 -9.239 1.00 86.62 146 LEU A C 1
ATOM 1190 O O . LEU A 1 146 ? 17.743 -8.608 -9.226 1.00 86.62 146 LEU A O 1
ATOM 1194 N N . PHE A 1 147 ? 19.587 -7.992 -8.113 1.00 89.75 147 PHE A N 1
ATOM 1195 C CA . PHE A 1 147 ? 19.028 -8.300 -6.797 1.00 89.75 147 PHE A CA 1
ATOM 1196 C C . PHE A 1 147 ? 17.832 -7.403 -6.454 1.00 89.75 147 PHE A C 1
ATOM 1198 O O . PHE A 1 147 ? 16.826 -7.902 -5.944 1.00 89.75 147 PHE A O 1
ATOM 1205 N N . LEU A 1 148 ? 17.913 -6.101 -6.732 1.00 89.69 148 LEU A N 1
ATOM 1206 C CA . LEU A 1 148 ? 16.822 -5.153 -6.497 1.00 89.69 148 LEU A CA 1
ATOM 1207 C C . LEU A 1 148 ? 15.601 -5.502 -7.342 1.00 89.69 148 LEU A C 1
ATOM 1209 O O . LEU A 1 148 ? 14.507 -5.638 -6.793 1.00 89.69 148 LEU A O 1
ATOM 1213 N N . THR A 1 149 ? 15.817 -5.798 -8.624 1.00 85.56 149 THR A N 1
ATOM 1214 C CA . THR A 1 149 ? 14.762 -6.254 -9.536 1.00 85.56 149 THR A CA 1
ATOM 1215 C C . THR A 1 149 ? 14.076 -7.514 -9.005 1.00 85.56 149 THR A C 1
ATOM 1217 O O . THR A 1 149 ? 12.859 -7.528 -8.833 1.00 85.56 149 THR A O 1
ATOM 1220 N N . LEU A 1 150 ? 14.834 -8.558 -8.653 1.00 88.00 150 LEU A N 1
ATOM 1221 C CA . LEU A 1 150 ? 14.267 -9.825 -8.165 1.00 88.00 150 LEU A CA 1
ATOM 1222 C C . LEU A 1 150 ? 13.578 -9.696 -6.800 1.00 88.00 150 LEU A C 1
ATOM 1224 O O . LEU A 1 150 ? 12.607 -10.397 -6.516 1.00 88.00 150 LEU A O 1
ATOM 1228 N N . SER A 1 151 ? 14.091 -8.828 -5.928 1.00 93.06 151 SER A N 1
ATOM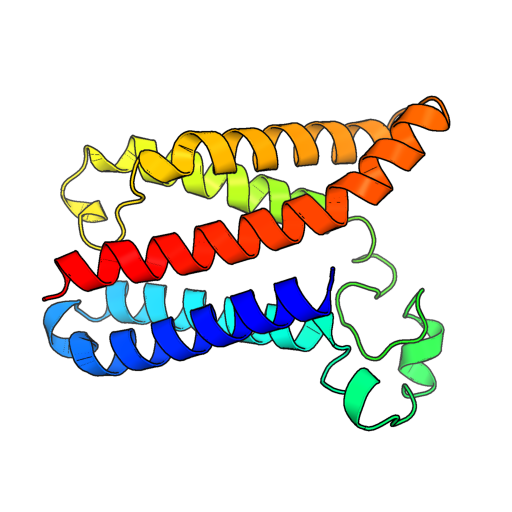 1229 C CA . SER A 1 151 ? 13.505 -8.604 -4.605 1.00 93.06 151 SER A CA 1
ATOM 1230 C C . SER A 1 151 ? 12.278 -7.692 -4.644 1.00 93.06 151 SER A C 1
ATOM 1232 O O . SER A 1 151 ? 11.448 -7.787 -3.741 1.00 93.06 151 SER A O 1
ATOM 1234 N N . SER A 1 152 ? 12.109 -6.870 -5.685 1.00 91.44 152 SER A N 1
ATOM 1235 C CA . SER A 1 152 ? 10.971 -5.953 -5.824 1.00 91.44 152 SER A CA 1
ATOM 1236 C C . SER A 1 152 ? 9.613 -6.674 -5.820 1.00 91.44 152 SER A C 1
ATOM 1238 O O . SER A 1 152 ? 8.735 -6.296 -5.045 1.00 91.44 152 SER A O 1
ATOM 1240 N N . GLU A 1 153 ? 9.482 -7.794 -6.543 1.00 90.81 153 GLU A N 1
ATOM 1241 C CA . GLU A 1 153 ? 8.270 -8.634 -6.539 1.00 90.81 153 GLU A CA 1
ATOM 1242 C C . GLU A 1 153 ? 7.927 -9.146 -5.126 1.00 90.81 153 GLU A C 1
ATOM 1244 O O . GLU A 1 153 ? 6.765 -9.238 -4.719 1.00 90.81 153 GLU A O 1
ATOM 1249 N N . PHE A 1 154 ? 8.951 -9.502 -4.342 1.00 94.88 154 PHE A N 1
ATOM 1250 C CA . PHE A 1 154 ? 8.763 -9.938 -2.960 1.00 94.88 154 PHE A CA 1
ATOM 1251 C C . PHE A 1 154 ? 8.304 -8.783 -2.062 1.00 94.88 154 PHE A C 1
ATOM 1253 O O . PHE A 1 154 ? 7.468 -8.986 -1.179 1.00 94.88 154 PHE A O 1
ATOM 1260 N N . ILE A 1 155 ? 8.821 -7.574 -2.286 1.00 96.25 155 ILE A N 1
ATOM 1261 C CA . ILE A 1 155 ? 8.430 -6.372 -1.542 1.00 96.25 155 ILE A CA 1
ATOM 1262 C C . ILE A 1 155 ? 6.979 -5.993 -1.830 1.00 96.25 155 ILE A C 1
ATOM 1264 O O . ILE A 1 155 ? 6.249 -5.669 -0.893 1.00 96.25 155 ILE A O 1
ATOM 1268 N N . GLU A 1 156 ? 6.521 -6.103 -3.073 1.00 95.12 156 GLU A N 1
ATOM 1269 C CA . GLU A 1 156 ? 5.112 -5.897 -3.427 1.00 95.12 156 GLU A CA 1
ATOM 1270 C C . GLU A 1 156 ? 4.196 -6.890 -2.712 1.00 95.12 156 GLU A C 1
ATOM 1272 O O . GLU A 1 156 ? 3.206 -6.493 -2.090 1.00 95.12 156 GLU A O 1
ATOM 1277 N N . LEU A 1 157 ? 4.574 -8.172 -2.682 1.00 96.69 157 LEU A N 1
ATOM 1278 C CA . LEU A 1 157 ? 3.839 -9.170 -1.910 1.00 96.69 157 LEU A CA 1
ATOM 1279 C C . LEU A 1 157 ? 3.853 -8.859 -0.403 1.00 96.69 157 LEU A C 1
ATOM 1281 O O . LEU A 1 157 ? 2.846 -9.052 0.284 1.00 96.69 157 LEU A O 1
ATOM 1285 N N . LEU A 1 158 ? 4.970 -8.361 0.132 1.00 97.81 158 LEU A N 1
ATOM 1286 C CA . LEU A 1 158 ? 5.093 -7.968 1.538 1.00 97.81 158 LEU A CA 1
ATOM 1287 C C . LEU A 1 158 ? 4.198 -6.761 1.875 1.00 97.81 158 LEU A C 1
ATOM 1289 O O . LEU A 1 158 ? 3.589 -6.719 2.951 1.00 97.81 158 LEU A O 1
ATOM 1293 N N . ILE A 1 159 ? 4.058 -5.808 0.949 1.00 98.06 159 ILE A N 1
ATOM 1294 C CA . ILE A 1 159 ? 3.105 -4.690 1.031 1.00 98.06 159 ILE A CA 1
ATOM 1295 C C . ILE A 1 159 ? 1.669 -5.224 1.020 1.00 98.06 159 ILE A C 1
ATOM 1297 O O . ILE A 1 159 ? 0.886 -4.898 1.915 1.00 98.06 159 ILE A O 1
ATOM 1301 N N . ALA A 1 160 ? 1.325 -6.104 0.077 1.00 98.12 160 ALA A N 1
ATOM 1302 C CA . ALA A 1 160 ? -0.004 -6.711 0.005 1.00 98.12 160 ALA A CA 1
ATOM 1303 C C . ALA A 1 160 ? -0.352 -7.469 1.295 1.00 98.12 160 ALA A C 1
ATOM 1305 O O . ALA A 1 160 ? -1.426 -7.286 1.881 1.00 98.12 160 ALA A O 1
ATOM 1306 N N . GLY A 1 161 ? 0.590 -8.270 1.794 1.00 98.38 161 GLY A N 1
ATOM 1307 C CA . GLY A 1 161 ? 0.445 -9.030 3.028 1.00 98.38 161 GLY A CA 1
ATOM 1308 C C . GLY A 1 161 ? 0.291 -8.137 4.260 1.00 98.38 161 GLY A C 1
ATOM 1309 O O . GLY A 1 161 ? -0.603 -8.369 5.076 1.00 98.38 161 GLY A O 1
ATOM 1310 N N . SER A 1 162 ? 1.117 -7.095 4.407 1.00 98.44 162 SER A N 1
ATOM 1311 C CA . SER A 1 162 ? 1.004 -6.157 5.537 1.00 98.44 162 SER A CA 1
ATOM 1312 C C . SER A 1 162 ? -0.303 -5.366 5.496 1.00 98.44 162 SER A C 1
ATOM 1314 O O . SER A 1 162 ? -0.929 -5.195 6.546 1.00 98.44 162 SER A O 1
ATOM 1316 N N . ALA A 1 163 ? -0.779 -4.968 4.313 1.00 98.38 163 ALA A N 1
ATOM 1317 C CA . ALA A 1 163 ? -2.069 -4.301 4.142 1.00 98.38 163 ALA A CA 1
ATOM 1318 C C . ALA A 1 163 ? -3.243 -5.212 4.539 1.00 98.38 163 ALA A C 1
ATOM 1320 O O . ALA A 1 163 ? -4.133 -4.798 5.291 1.00 98.38 163 ALA A O 1
ATOM 1321 N N . PHE A 1 164 ? -3.223 -6.473 4.100 1.00 98.00 164 PHE A N 1
ATOM 1322 C CA . PHE A 1 164 ? -4.216 -7.469 4.501 1.00 98.00 164 PHE A CA 1
ATOM 1323 C C . PHE A 1 164 ? -4.202 -7.707 6.018 1.00 98.00 164 PHE A C 1
ATOM 1325 O O . PHE A 1 164 ? -5.246 -7.636 6.674 1.00 98.00 164 PHE A O 1
ATOM 1332 N N . LEU A 1 165 ? -3.023 -7.947 6.603 1.00 97.31 165 LEU A N 1
ATOM 1333 C CA . LEU A 1 165 ? -2.878 -8.178 8.042 1.00 97.31 165 LEU A CA 1
ATOM 1334 C C . LEU A 1 165 ? -3.311 -6.961 8.863 1.00 97.31 165 LEU A C 1
ATOM 1336 O O . LEU A 1 165 ? -3.954 -7.131 9.900 1.00 97.31 165 LEU A O 1
ATOM 1340 N N . TYR A 1 166 ? -3.023 -5.746 8.396 1.00 97.50 166 TYR A N 1
ATOM 1341 C CA . TYR A 1 166 ? -3.492 -4.509 9.017 1.00 97.50 166 TYR A CA 1
ATOM 1342 C C . TYR A 1 166 ? -5.022 -4.482 9.129 1.00 97.50 166 TYR A C 1
ATOM 1344 O O . TYR A 1 166 ? -5.557 -4.264 10.222 1.00 97.50 166 TYR A O 1
ATOM 1352 N N . LEU A 1 167 ? -5.730 -4.770 8.032 1.00 96.88 167 LEU A N 1
ATOM 1353 C CA . LEU A 1 167 ? -7.194 -4.844 8.011 1.00 96.88 167 LEU A CA 1
ATOM 1354 C C . LEU A 1 167 ? -7.720 -5.986 8.889 1.00 96.88 167 LEU A C 1
ATOM 1356 O O . LEU A 1 167 ? -8.699 -5.825 9.624 1.00 96.88 167 LEU A O 1
ATOM 1360 N N . TRP A 1 168 ? -7.071 -7.150 8.846 1.00 95.50 168 TRP A N 1
ATOM 1361 C CA . TRP A 1 168 ? -7.480 -8.319 9.621 1.00 95.50 168 TRP A CA 1
ATOM 1362 C C . TRP A 1 168 ? -7.344 -8.106 11.131 1.00 95.50 168 TRP A C 1
ATOM 1364 O O . TRP A 1 168 ? -8.286 -8.385 11.881 1.00 95.50 168 TRP A O 1
ATOM 1374 N N . ILE A 1 169 ? -6.209 -7.568 11.581 1.00 94.69 169 ILE A N 1
ATOM 1375 C CA . ILE A 1 169 ? -5.953 -7.267 12.993 1.00 94.69 169 ILE A CA 1
ATOM 1376 C C . ILE A 1 169 ? -6.919 -6.189 13.486 1.00 94.69 169 ILE A C 1
ATOM 1378 O O . ILE A 1 169 ? -7.496 -6.340 14.566 1.00 94.69 169 ILE A O 1
ATOM 1382 N N . ASN A 1 170 ? -7.145 -5.132 12.699 1.00 92.06 170 ASN A N 1
ATOM 1383 C CA . ASN A 1 170 ? -8.056 -4.066 13.102 1.00 92.06 170 ASN A CA 1
ATOM 1384 C C . ASN A 1 170 ? -9.514 -4.527 13.156 1.00 92.06 170 ASN A C 1
ATOM 1386 O O . ASN A 1 170 ? -10.205 -4.140 14.094 1.00 92.06 170 ASN A O 1
ATOM 1390 N N . LYS A 1 171 ? -9.972 -5.443 12.286 1.00 87.69 171 LYS A N 1
ATOM 1391 C CA . LYS A 1 171 ? -11.326 -6.025 12.408 1.00 87.69 171 LYS A CA 1
ATOM 1392 C C . LYS A 1 171 ? -11.582 -6.608 13.796 1.00 87.69 171 LYS A C 1
ATOM 1394 O O . LYS A 1 171 ? -12.654 -6.383 14.346 1.00 87.69 171 LYS A O 1
ATOM 1399 N N . LYS A 1 172 ? -10.631 -7.354 14.371 1.00 76.19 172 LYS A N 1
ATOM 1400 C CA . LYS A 1 172 ? -10.818 -7.980 15.697 1.00 76.19 172 LYS A CA 1
ATOM 1401 C C . LYS A 1 172 ? -11.071 -6.958 16.809 1.00 76.19 172 LYS A C 1
ATOM 1403 O O . LYS A 1 172 ? -11.595 -7.331 17.845 1.00 76.19 172 LYS A O 1
ATOM 1408 N N . ARG A 1 173 ? -10.689 -5.698 16.593 1.00 68.38 173 ARG A N 1
ATOM 1409 C CA . ARG A 1 173 ? -10.902 -4.577 17.517 1.00 68.38 173 ARG A CA 1
ATOM 1410 C C . ARG A 1 173 ? -12.177 -3.777 17.216 1.00 68.38 173 ARG A C 1
ATOM 1412 O O . ARG A 1 173 ? -12.512 -2.885 17.988 1.00 68.38 173 ARG A O 1
ATOM 1419 N N . LEU A 1 174 ? -12.825 -4.043 16.077 1.00 64.19 174 LEU A N 1
ATOM 1420 C CA . LEU A 1 174 ? -14.115 -3.464 15.679 1.00 64.19 174 LEU A CA 1
ATOM 1421 C C . LEU A 1 174 ? -15.313 -4.322 16.117 1.00 64.19 174 LEU A C 1
ATOM 1423 O O . LEU A 1 174 ? -16.442 -3.839 16.043 1.00 64.19 174 LEU A O 1
ATOM 1427 N N . LEU A 1 175 ? -15.059 -5.572 16.524 1.00 58.62 175 LEU A N 1
ATOM 1428 C CA . LEU A 1 175 ? -15.987 -6.442 17.254 1.00 58.62 175 LEU A CA 1
ATOM 1429 C C . LEU A 1 175 ? -16.006 -6.055 18.736 1.00 58.62 175 LEU A C 1
ATOM 1431 O O . LEU A 1 175 ? -17.111 -6.090 19.315 1.00 58.62 175 LEU A O 1
#

pLDDT: mean 92.19, std 6.8, range [58.62, 98.5]

Nearest PDB structures (foldseek):
  7vg4-assembly3_E  TM=3.035E-01  e=7.840E+00  Methylorubrum extorquens AM1

Mean predicted aligned error: 4.14 Å

Organism: NCBI:txid3075823

Solvent-accessible surface area (backbone atoms only — not comparable to full-atom values): 9190 Å² total; per-residue (Å²): 107,49,71,60,29,21,52,39,16,35,52,30,9,52,51,29,38,53,49,29,67,75,42,29,86,79,59,34,69,73,55,26,50,51,42,36,53,54,16,49,51,32,35,52,52,19,34,47,58,36,29,68,44,33,79,81,70,67,59,78,50,53,69,82,45,40,81,43,15,80,79,47,46,59,36,71,62,40,20,74,87,41,46,94,49,55,42,60,53,42,27,52,51,14,49,49,48,51,50,34,38,68,44,49,82,41,79,90,36,64,89,73,47,40,64,71,86,49,46,66,57,24,50,52,37,26,52,50,22,52,51,56,56,48,49,77,78,38,98,66,58,71,69,57,54,52,47,50,59,66,45,44,58,54,44,51,34,50,50,25,49,50,54,29,48,52,49,55,60,44,48,69,76,74,108